Protein AF-A0A517SRG8-F1 (afdb_monomer)

Solvent-accessible surface area (backbone atoms only — not comparable to full-atom values): 10299 Å² total; per-residue (Å²): 134,86,86,80,80,80,82,74,87,78,87,80,80,88,79,92,80,90,78,92,82,90,86,83,88,81,89,80,91,78,90,81,82,89,79,81,91,75,93,59,102,62,83,50,68,69,56,50,48,50,56,36,69,35,40,43,42,76,49,47,62,56,51,44,53,51,26,43,78,54,79,43,55,62,68,60,53,42,51,54,49,19,61,45,31,62,45,51,66,69,52,50,52,52,37,36,76,67,50,31,24,45,46,58,50,58,70,74,33,55,66,36,82,56,55,77,70,65,69,57,72,51,98,91,41,51,46,81,74,47,80,53,64,66,56,34,52,54,50,47,52,52,45,50,53,48,42,49,40,71,62,53,57,64,76,72,63,55,61,70,84,125

Mean predicted aligned error: 13.22 Å

Foldseek 3Di:
DDDDDPPDDDDDDDDDDDDDDDDDDDDDDDDDDDDDDDDDPAQDPVNVVVLQPQFPLVCVVVLQVLLVVLVHHVVLLQVL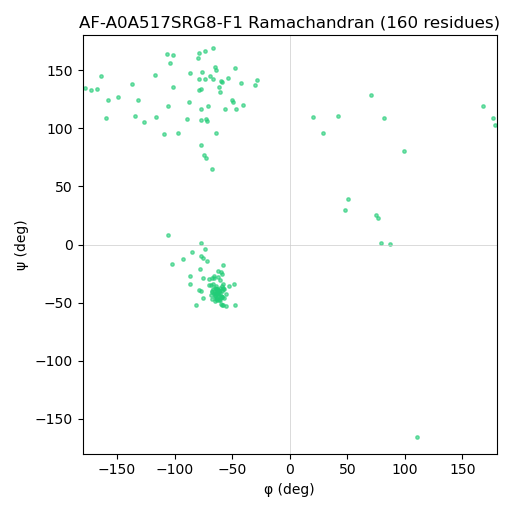VCLAFVDHPVVVVVSNVVRPGLNRSNVNGDGDPCLVVLFDDDPRDTLVSHPDPSVSSVRSSRSLSVCSSVVHDSCVSSVPDD

Secondary structure (DSSP, 8-state):
----------------------------------------SSS-HHHHHHHHHSBHHHHHHHHHHHHHTTT--HHHHHHHHHHHH---HHHHHHHHHTT-BHHHHHHH----GGGGG--SEETTEEGGG---HHHHHHHHHHHHHHHHHTT--HHHHS----

Nearest PDB structures (foldseek):
  3c9p-assembly1_A  TM=9.378E-01  e=8.128E-08  Streptococcus pneumoniae TIGR4

InterPro domains:
  IPR014580 Uncharacterised conserved protein UCP033199 [PF09966] (50-159)
  IPR023204 SP1917 domain superfamily [G3DSA:1.10.8.290] (44-162)

Sequence (162 aa):
MTFGSPCEPIFFLAGDRLSHQGFPGAALLRSSHESTVTTTMTTTKEHDQRIASMTFASVYPHYVTKVEKKGRTEAELHEVIAWLTGYCPADLTRLIESNATFQDLFAGATLNSNASLITGTICGYRIEEIETPLTKQVRYLDKLVDELAKGRKMEKILRSAK

Organism: NCBI:txid2528025

pLDDT: mean 72.86, std 19.88, range [32.19, 90.12]

Structure (mmCIF, N/CA/C/O backbone):
data_AF-A0A517SRG8-F1
#
_entry.id   AF-A0A517SRG8-F1
#
loop_
_atom_site.group_PDB
_atom_site.id
_atom_site.type_symbol
_atom_site.label_atom_id
_atom_site.label_alt_id
_atom_site.label_comp_id
_atom_site.label_asym_id
_atom_site.label_entity_id
_atom_site.label_seq_id
_atom_site.pdbx_PDB_ins_code
_atom_site.Cartn_x
_atom_site.Cartn_y
_atom_site.Cartn_z
_atom_site.occupancy
_atom_site.B_iso_or_equiv
_atom_site.auth_seq_id
_atom_site.auth_comp_id
_atom_site.auth_asym_id
_atom_site.auth_atom_id
_atom_site.pdbx_PDB_model_num
ATOM 1 N N . MET A 1 1 ? -15.383 -26.346 -7.141 1.00 45.38 1 MET A N 1
ATOM 2 C CA . MET A 1 1 ? -15.338 -26.609 -5.686 1.00 45.38 1 MET A CA 1
ATOM 3 C C . MET A 1 1 ? -13.946 -27.133 -5.363 1.00 45.38 1 MET A C 1
ATOM 5 O O . MET A 1 1 ? -13.525 -28.046 -6.058 1.00 45.38 1 MET A O 1
ATOM 9 N N . THR A 1 2 ? -13.275 -26.546 -4.356 1.00 40.56 2 THR A N 1
ATOM 10 C CA . THR A 1 2 ? -11.872 -26.781 -3.901 1.00 40.56 2 THR A CA 1
ATOM 11 C C . THR A 1 2 ? -10.813 -26.260 -4.895 1.00 40.56 2 THR A C 1
ATOM 13 O O . THR A 1 2 ? -10.949 -26.507 -6.082 1.00 40.56 2 THR A O 1
ATOM 16 N N . PHE A 1 3 ? -9.796 -25.453 -4.571 1.00 35.50 3 PHE A N 1
ATOM 17 C CA . PHE A 1 3 ? -9.064 -25.157 -3.336 1.00 35.50 3 PHE A CA 1
ATOM 18 C C . PHE A 1 3 ? -8.891 -23.632 -3.175 1.00 35.50 3 PHE A C 1
ATOM 20 O O . PHE A 1 3 ? -8.149 -23.010 -3.926 1.00 35.50 3 PHE A O 1
ATOM 27 N N . GLY A 1 4 ? -9.568 -23.029 -2.201 1.00 35.84 4 GLY A N 1
ATOM 28 C CA . GLY A 1 4 ? -9.207 -21.710 -1.681 1.00 35.84 4 GLY A CA 1
ATOM 29 C C . GLY A 1 4 ? -8.660 -21.945 -0.288 1.00 35.84 4 GLY A C 1
ATOM 30 O O . GLY A 1 4 ? -9.445 -22.161 0.632 1.00 35.84 4 GLY A O 1
ATOM 31 N N . SER A 1 5 ? -7.337 -22.050 -0.177 1.00 42.56 5 SER A N 1
ATOM 32 C CA . SER A 1 5 ? -6.643 -22.318 1.079 1.00 42.56 5 SER A CA 1
ATOM 33 C C . SER A 1 5 ? -7.122 -21.352 2.169 1.00 42.56 5 SER A C 1
ATOM 35 O O . SER A 1 5 ? -7.060 -20.140 1.959 1.00 42.56 5 SER A O 1
ATOM 37 N N . PRO A 1 6 ? -7.601 -21.849 3.321 1.00 44.75 6 PRO A N 1
ATOM 38 C CA . PRO A 1 6 ? -7.862 -21.000 4.468 1.00 44.75 6 PRO A CA 1
ATOM 39 C C . PRO A 1 6 ? -6.509 -20.581 5.046 1.00 44.75 6 PRO A C 1
ATOM 41 O O . PRO A 1 6 ? -5.792 -21.389 5.632 1.00 44.75 6 PRO A O 1
ATOM 44 N N . CYS A 1 7 ? -6.129 -19.324 4.828 1.00 41.12 7 CYS A N 1
ATOM 45 C CA . CYS A 1 7 ? -5.040 -18.694 5.559 1.00 41.12 7 CYS A CA 1
ATOM 46 C C . CYS A 1 7 ? -5.448 -18.626 7.037 1.00 41.12 7 CYS A C 1
ATOM 48 O O . CYS A 1 7 ? -6.200 -17.739 7.436 1.00 41.12 7 CYS A O 1
ATOM 50 N N . GLU A 1 8 ? -5.013 -19.600 7.837 1.00 33.88 8 GLU A N 1
ATOM 51 C CA . GLU A 1 8 ? -5.164 -19.539 9.289 1.00 33.88 8 GLU A CA 1
ATOM 52 C C . GLU A 1 8 ? -4.299 -18.409 9.880 1.00 33.88 8 GLU A C 1
ATOM 54 O O . GLU A 1 8 ? -3.170 -18.187 9.427 1.00 33.88 8 GLU A O 1
ATOM 59 N N . PRO A 1 9 ? -4.797 -17.695 10.905 1.00 40.31 9 PRO A N 1
ATOM 60 C CA . PRO A 1 9 ? -4.062 -16.624 11.562 1.00 40.31 9 PRO A CA 1
ATOM 61 C C . PRO A 1 9 ? -3.007 -17.203 12.515 1.00 40.31 9 PRO A C 1
ATOM 63 O O . PRO A 1 9 ? -3.330 -17.696 13.595 1.00 40.31 9 PRO A O 1
ATOM 66 N N . ILE A 1 10 ? -1.728 -17.112 12.143 1.00 44.00 10 ILE A N 1
ATOM 67 C CA . ILE A 1 10 ? -0.620 -17.441 13.047 1.00 44.00 10 ILE A CA 1
ATOM 68 C C . ILE A 1 10 ? -0.227 -16.186 13.828 1.00 44.00 10 ILE A C 1
ATOM 70 O O . ILE A 1 10 ? 0.358 -15.238 13.312 1.00 44.00 10 ILE A O 1
ATOM 74 N N . PHE A 1 11 ? -0.582 -16.231 15.106 1.00 33.84 11 PHE A N 1
ATOM 75 C CA . PHE A 1 11 ? -0.100 -15.410 16.207 1.00 33.84 11 PHE A CA 1
ATOM 76 C C . PHE A 1 11 ? 1.440 -15.328 16.173 1.00 33.84 11 PHE A C 1
ATOM 78 O O . PHE A 1 11 ? 2.102 -16.351 16.352 1.00 33.84 11 PHE A O 1
ATOM 85 N N . PHE A 1 12 ? 2.027 -14.143 15.975 1.00 32.19 12 PHE A N 1
ATOM 86 C CA . PHE A 1 12 ? 3.468 -13.953 16.171 1.00 32.19 12 PHE A CA 1
ATOM 87 C C . PHE A 1 12 ? 3.723 -12.966 17.311 1.00 32.19 12 PHE A C 1
ATOM 89 O O . PHE A 1 12 ? 3.421 -11.776 17.229 1.00 32.19 12 PHE A O 1
ATOM 96 N N . LEU A 1 13 ? 4.224 -13.535 18.410 1.00 34.28 13 LEU A N 1
ATOM 97 C CA . LEU A 1 13 ? 4.751 -12.852 19.583 1.00 34.28 13 LEU A CA 1
ATOM 98 C C . LEU A 1 13 ? 5.999 -12.032 19.225 1.00 34.28 13 LEU A C 1
ATOM 100 O O . LEU A 1 13 ? 6.790 -12.405 18.365 1.00 34.28 13 LEU A O 1
ATOM 104 N N . ALA A 1 14 ? 6.178 -10.954 19.984 1.00 37.56 14 ALA A N 1
ATOM 105 C CA . ALA A 1 14 ? 7.334 -10.070 20.020 1.00 37.56 14 ALA A CA 1
ATOM 106 C C . ALA A 1 14 ? 8.706 -10.774 20.099 1.00 37.56 14 ALA A C 1
ATOM 108 O O . ALA A 1 14 ? 8.845 -11.822 20.732 1.00 37.56 14 ALA A O 1
ATOM 109 N N . GLY A 1 15 ? 9.741 -10.110 19.570 1.00 32.31 15 GLY A N 1
ATOM 110 C CA . GLY A 1 15 ? 11.137 -10.450 19.849 1.00 32.31 15 GLY A CA 1
ATOM 111 C C . GLY A 1 15 ? 12.158 -9.583 19.107 1.00 32.31 15 GLY A C 1
ATOM 112 O O . GLY A 1 15 ? 12.420 -9.801 17.930 1.00 32.31 15 GLY A O 1
ATOM 113 N N . ASP A 1 16 ? 12.746 -8.627 19.829 1.00 39.09 16 ASP A N 1
ATOM 114 C CA . ASP A 1 16 ? 13.999 -7.909 19.556 1.00 39.09 16 ASP A CA 1
ATOM 115 C C . ASP A 1 16 ? 15.081 -8.683 18.771 1.00 39.09 16 ASP A C 1
ATOM 117 O O . ASP A 1 16 ? 15.467 -9.775 19.190 1.00 39.09 16 ASP A O 1
ATOM 121 N N . ARG A 1 17 ? 15.742 -8.028 17.793 1.00 38.44 17 ARG A N 1
ATOM 122 C CA . ARG A 1 17 ? 17.222 -7.905 17.782 1.00 38.44 17 ARG A CA 1
ATOM 123 C C . ARG A 1 17 ? 17.812 -6.992 16.698 1.00 38.44 17 ARG A C 1
ATOM 125 O O . ARG A 1 17 ? 17.542 -7.137 15.514 1.00 38.44 17 ARG A O 1
ATOM 132 N N . LEU A 1 18 ? 18.726 -6.134 17.160 1.00 41.72 18 LEU A N 1
ATOM 133 C CA . LEU A 1 18 ? 19.873 -5.532 16.465 1.00 41.72 18 LEU A CA 1
ATOM 134 C C . LEU A 1 18 ? 20.470 -6.389 15.328 1.00 41.72 18 LEU A C 1
ATOM 136 O O . LEU A 1 18 ? 20.767 -7.561 15.553 1.00 41.72 18 LEU A O 1
ATOM 140 N N . SER A 1 19 ? 20.884 -5.747 14.228 1.00 39.12 19 SER A N 1
ATOM 141 C CA . SER A 1 19 ? 22.319 -5.462 14.019 1.00 39.12 19 SER A CA 1
ATOM 142 C C . SER A 1 19 ? 22.628 -4.673 12.742 1.00 39.12 19 SER A C 1
ATOM 144 O O . SER A 1 19 ? 22.176 -4.996 11.650 1.00 39.12 19 SER A O 1
ATOM 146 N N . HIS A 1 20 ? 23.494 -3.674 12.924 1.00 49.56 20 HIS A N 1
ATOM 147 C CA . HIS A 1 20 ? 24.426 -3.111 11.943 1.00 49.56 20 HIS A CA 1
ATOM 148 C C . HIS A 1 20 ? 25.130 -4.189 11.106 1.00 49.56 20 HIS A C 1
ATOM 150 O O . HIS A 1 20 ? 25.612 -5.129 11.724 1.00 49.56 20 HIS A O 1
ATOM 156 N N . GLN A 1 21 ? 25.293 -3.966 9.790 1.00 41.69 21 GLN A N 1
ATOM 157 C CA . GLN A 1 21 ? 26.514 -4.065 8.939 1.00 41.69 21 GLN A CA 1
ATOM 158 C C . GLN A 1 21 ? 26.143 -3.380 7.592 1.00 41.69 21 GLN A C 1
ATOM 160 O O . GLN A 1 21 ? 25.020 -3.537 7.138 1.00 41.69 21 GLN A O 1
ATOM 165 N N . GLY A 1 22 ? 26.901 -2.498 6.933 1.00 40.50 22 GLY A N 1
ATOM 166 C CA . GLY A 1 22 ? 28.324 -2.538 6.601 1.00 40.50 22 GLY A CA 1
ATOM 167 C C . GLY A 1 22 ? 28.492 -2.995 5.140 1.00 40.50 22 GLY A C 1
ATOM 168 O O . GLY A 1 22 ? 28.756 -4.168 4.917 1.00 40.50 22 GLY A O 1
ATOM 169 N N . PHE A 1 23 ? 28.324 -2.103 4.150 1.00 37.12 23 PHE A N 1
ATOM 170 C CA . PHE A 1 23 ? 28.541 -2.408 2.721 1.00 37.12 23 PHE A CA 1
ATOM 171 C C . PHE A 1 23 ? 29.852 -1.779 2.208 1.00 37.12 23 PHE A C 1
ATOM 173 O O . PHE A 1 23 ? 29.972 -0.552 2.229 1.00 37.12 23 PHE A O 1
ATOM 180 N N . PRO A 1 24 ? 30.825 -2.574 1.722 1.00 40.78 24 PR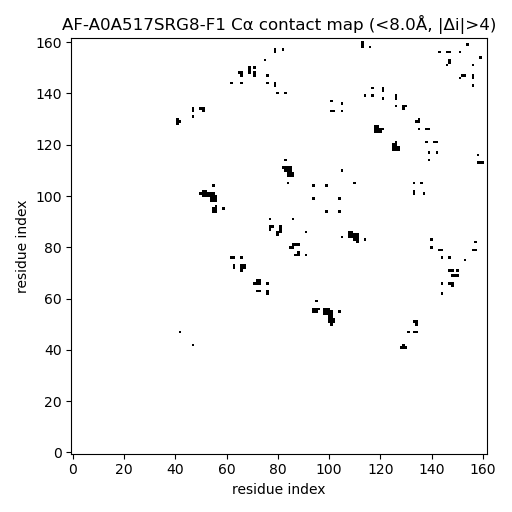O A N 1
ATOM 181 C CA . PRO A 1 24 ? 31.940 -2.089 0.918 1.00 40.78 24 PRO A CA 1
ATOM 182 C C . PRO A 1 24 ? 31.566 -2.044 -0.572 1.00 40.78 24 PRO A C 1
ATOM 184 O O . PRO A 1 24 ? 30.761 -2.835 -1.062 1.00 40.78 24 PRO A O 1
ATOM 187 N N . GLY A 1 25 ? 32.146 -1.077 -1.282 1.00 45.62 25 GLY A N 1
ATOM 188 C CA . GLY A 1 25 ? 31.826 -0.771 -2.672 1.00 45.62 25 GLY A CA 1
ATOM 189 C C . GLY A 1 25 ? 32.337 -1.771 -3.709 1.00 45.62 25 GLY A C 1
ATOM 190 O O . GLY A 1 25 ? 33.235 -2.570 -3.461 1.00 45.62 25 GLY A O 1
ATOM 191 N N . ALA A 1 26 ? 31.804 -1.634 -4.922 1.00 37.44 26 ALA A N 1
ATOM 192 C CA . ALA A 1 26 ? 32.424 -2.113 -6.147 1.00 37.44 26 ALA A CA 1
ATOM 193 C C . ALA A 1 26 ? 32.022 -1.200 -7.313 1.00 37.44 26 ALA A C 1
ATOM 195 O O . ALA A 1 26 ? 30.848 -0.914 -7.541 1.00 37.44 26 ALA A O 1
ATOM 196 N N . ALA A 1 27 ? 33.038 -0.723 -8.024 1.00 38.03 27 ALA A N 1
ATOM 197 C CA . ALA A 1 27 ? 32.940 -0.023 -9.291 1.00 38.03 27 ALA A CA 1
ATOM 198 C C . ALA A 1 27 ? 32.651 -1.006 -10.437 1.00 38.03 27 ALA A C 1
ATOM 200 O O . ALA A 1 27 ? 33.168 -2.119 -10.408 1.00 38.03 27 ALA A O 1
ATOM 201 N N . LEU A 1 28 ? 31.920 -0.567 -11.470 1.00 36.59 28 LEU A N 1
ATOM 202 C CA . LEU A 1 28 ? 32.363 -0.554 -12.878 1.00 36.59 28 LEU A CA 1
ATOM 203 C C . LEU A 1 28 ? 31.198 -0.275 -13.847 1.00 36.59 28 LEU A C 1
ATOM 205 O O . LEU A 1 28 ? 30.248 -1.038 -13.960 1.00 36.59 28 LEU A O 1
ATOM 209 N N . LEU A 1 29 ? 31.355 0.829 -14.579 1.00 46.44 29 LEU A N 1
ATOM 210 C CA . LEU A 1 29 ? 31.306 0.927 -16.040 1.00 46.44 29 LEU A CA 1
ATOM 211 C C . LEU A 1 29 ? 30.226 0.138 -16.813 1.00 46.44 29 LEU A C 1
ATOM 213 O O . LEU A 1 29 ? 30.399 -1.043 -17.106 1.00 46.44 29 LEU A O 1
ATOM 217 N N . ARG A 1 30 ? 29.257 0.867 -17.388 1.00 39.66 30 ARG A N 1
ATOM 218 C CA . ARG A 1 30 ? 28.859 0.635 -18.787 1.00 39.66 30 ARG A CA 1
ATOM 219 C C . ARG A 1 30 ? 28.165 1.848 -19.409 1.00 39.66 30 ARG A C 1
ATOM 221 O O . ARG A 1 30 ? 27.151 2.317 -18.905 1.00 39.66 30 ARG A O 1
ATOM 228 N N . SER A 1 31 ? 28.712 2.312 -20.532 1.00 46.03 31 SER A N 1
ATOM 229 C CA . SER A 1 31 ? 28.027 3.157 -21.513 1.00 46.03 31 SER A CA 1
ATOM 230 C C . SER A 1 31 ? 26.718 2.518 -21.968 1.00 46.03 31 SER A C 1
ATOM 232 O O . SER A 1 31 ? 26.700 1.320 -22.253 1.00 46.03 31 SER A O 1
ATOM 234 N N . SER A 1 32 ? 25.684 3.325 -22.195 1.00 42.59 32 SER A N 1
ATOM 235 C CA . SER A 1 32 ? 24.953 3.301 -23.464 1.00 42.59 32 SER A CA 1
ATOM 236 C C . SER A 1 32 ? 24.091 4.543 -23.641 1.00 42.59 32 SER A C 1
ATOM 238 O O . SER A 1 32 ? 23.584 5.141 -22.699 1.00 42.59 32 SER A O 1
ATOM 240 N N . HIS A 1 33 ? 24.049 4.910 -24.908 1.00 54.34 33 HIS A N 1
ATOM 241 C CA . HIS A 1 33 ? 23.384 6.004 -25.579 1.00 54.34 33 HIS A CA 1
ATOM 242 C C . HIS A 1 33 ? 21.852 5.877 -25.538 1.00 54.34 33 HIS A C 1
ATOM 244 O O . HIS A 1 33 ? 21.328 4.796 -25.285 1.00 54.34 33 HIS A O 1
ATOM 250 N N . GLU A 1 34 ? 21.190 6.965 -25.943 1.00 48.25 34 GLU A N 1
ATOM 251 C CA . GLU A 1 34 ? 19.809 7.023 -26.443 1.00 48.25 34 GLU A CA 1
ATOM 252 C C . GLU A 1 34 ? 18.681 7.053 -25.395 1.00 48.25 34 GLU A C 1
ATOM 254 O O . GLU A 1 34 ? 18.288 6.038 -24.825 1.00 48.25 34 GLU A O 1
ATOM 259 N N . SER A 1 35 ? 18.030 8.210 -25.256 1.00 40.38 35 SER A N 1
ATOM 260 C CA . SER A 1 35 ? 16.673 8.384 -25.806 1.00 40.38 35 SER A CA 1
ATOM 261 C C . SER A 1 35 ? 16.116 9.759 -25.449 1.00 40.38 35 SER A C 1
ATOM 263 O O . SER A 1 35 ? 15.781 10.047 -24.304 1.00 40.38 35 SER A O 1
ATOM 265 N N . THR A 1 36 ? 16.036 10.595 -26.483 1.00 39.09 36 THR A N 1
ATOM 266 C CA . THR A 1 36 ? 14.942 11.530 -26.775 1.00 39.09 36 THR A CA 1
ATOM 267 C C . THR A 1 36 ? 14.025 11.922 -25.615 1.00 39.09 36 THR A C 1
ATOM 269 O O . THR A 1 36 ? 13.138 11.178 -25.190 1.00 39.09 36 THR A O 1
ATOM 272 N N . VAL A 1 37 ? 14.185 13.186 -25.229 1.00 59.19 37 VAL A N 1
ATOM 273 C CA . VAL A 1 37 ? 13.187 14.036 -24.581 1.00 59.19 37 VAL A CA 1
ATOM 274 C C . VAL A 1 37 ? 11.811 13.807 -25.216 1.00 59.19 37 VAL A C 1
ATOM 276 O O . VAL A 1 37 ? 11.616 14.034 -26.407 1.00 59.19 37 VAL A O 1
ATOM 279 N N . THR A 1 38 ? 10.841 13.372 -24.415 1.00 40.16 38 THR A N 1
ATOM 280 C CA . THR A 1 38 ? 9.414 13.525 -24.718 1.00 40.16 38 THR A CA 1
ATOM 281 C C . THR A 1 38 ? 8.772 14.199 -23.520 1.00 40.16 38 THR A C 1
ATOM 283 O O . THR A 1 38 ? 8.617 13.609 -22.454 1.00 40.16 38 THR A O 1
ATOM 286 N N . THR A 1 39 ? 8.458 15.475 -23.708 1.00 59.59 39 THR A N 1
ATOM 287 C CA . THR A 1 39 ? 7.637 16.284 -22.819 1.00 59.59 39 THR A CA 1
ATOM 288 C C . THR A 1 39 ? 6.183 15.839 -22.943 1.00 59.59 39 THR A C 1
ATOM 290 O O . THR A 1 39 ? 5.522 16.167 -23.923 1.00 59.59 39 THR A O 1
ATOM 293 N N . THR A 1 40 ? 5.669 15.167 -21.916 1.00 40.28 40 THR A N 1
ATOM 294 C CA . THR A 1 40 ? 4.258 15.224 -21.520 1.00 40.28 40 THR A CA 1
ATOM 295 C C . THR A 1 40 ? 4.211 15.464 -20.012 1.00 40.28 40 THR A C 1
ATOM 297 O O . THR A 1 40 ? 4.844 14.760 -19.229 1.00 40.28 40 THR A O 1
ATOM 300 N N . MET A 1 41 ? 3.521 16.525 -19.584 1.00 59.28 41 MET A N 1
ATOM 301 C CA . MET A 1 41 ? 3.256 16.797 -18.170 1.00 59.28 41 MET A CA 1
ATOM 302 C C . MET A 1 41 ? 2.213 15.806 -17.634 1.00 59.28 41 MET A C 1
ATOM 304 O O . MET A 1 41 ? 1.046 16.140 -17.445 1.00 59.28 41 MET A O 1
ATOM 308 N N . THR A 1 42 ? 2.640 14.566 -17.413 1.00 50.28 42 THR A N 1
ATOM 309 C CA . THR A 1 42 ? 1.920 13.499 -16.706 1.00 50.28 42 THR A CA 1
ATOM 310 C C . THR A 1 42 ? 3.006 12.506 -16.280 1.00 50.28 42 THR A C 1
ATOM 312 O O . THR A 1 42 ? 3.656 11.947 -17.146 1.00 50.28 42 THR A O 1
ATOM 315 N N . THR A 1 43 ? 3.311 12.433 -14.974 1.00 54.06 43 THR A N 1
ATOM 316 C CA . THR A 1 43 ? 4.354 11.592 -14.323 1.00 54.06 43 THR A CA 1
ATOM 317 C C . THR A 1 43 ? 5.582 11.255 -15.191 1.00 54.06 43 THR A C 1
ATOM 319 O O . THR A 1 43 ? 5.563 10.319 -15.981 1.00 54.06 43 THR A O 1
ATOM 322 N N . THR A 1 44 ? 6.667 12.023 -15.055 1.00 61.84 4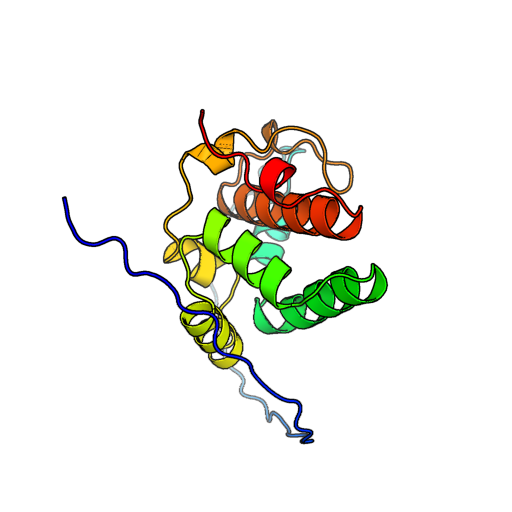4 THR A N 1
ATOM 323 C CA . THR A 1 44 ? 7.879 11.836 -15.867 1.00 61.84 44 THR A CA 1
ATOM 324 C C . THR A 1 44 ? 8.474 10.439 -15.683 1.00 61.84 44 THR A C 1
ATOM 326 O O . THR A 1 44 ? 8.571 9.970 -14.550 1.00 61.84 44 THR A O 1
ATOM 329 N N . LYS A 1 45 ? 8.966 9.819 -16.766 1.00 63.34 45 LYS A N 1
ATOM 330 C CA . LYS A 1 45 ? 9.613 8.493 -16.747 1.00 63.34 45 LYS A CA 1
ATOM 331 C C . LYS A 1 45 ? 10.674 8.354 -15.648 1.00 63.34 45 LYS A C 1
ATOM 333 O O . LYS A 1 45 ? 10.797 7.276 -15.076 1.00 63.34 45 LYS A O 1
ATOM 338 N N . GLU A 1 46 ? 11.408 9.416 -15.296 1.00 67.44 46 GLU A N 1
ATOM 339 C CA . GLU A 1 46 ? 12.363 9.368 -14.180 1.00 67.44 46 GLU A CA 1
ATOM 340 C C . GLU A 1 46 ? 11.689 9.179 -12.811 1.00 67.44 46 GLU A C 1
ATOM 342 O O . GLU A 1 46 ? 12.252 8.527 -11.933 1.00 67.44 46 GLU A O 1
ATOM 347 N N . HIS A 1 47 ? 10.492 9.732 -12.596 1.00 68.19 47 HIS A N 1
ATOM 348 C CA . HIS A 1 47 ? 9.714 9.513 -11.375 1.00 68.19 47 HIS A CA 1
ATOM 349 C C . HIS A 1 47 ? 9.216 8.065 -11.306 1.00 68.19 47 HIS A C 1
ATOM 351 O O . HIS A 1 47 ? 9.332 7.431 -10.258 1.00 68.19 47 HIS A O 1
ATOM 357 N N . ASP A 1 48 ? 8.715 7.517 -12.414 1.00 71.19 48 ASP A N 1
ATOM 358 C CA . ASP A 1 48 ? 8.318 6.108 -12.501 1.00 71.19 48 ASP A CA 1
ATOM 359 C C . ASP A 1 48 ? 9.501 5.163 -12.280 1.00 71.19 48 ASP A C 1
ATOM 361 O O . ASP A 1 48 ? 9.382 4.202 -11.527 1.00 71.19 48 ASP A O 1
ATOM 365 N N . GLN A 1 49 ? 10.668 5.464 -12.857 1.00 73.69 49 GLN A N 1
ATOM 366 C CA . GLN A 1 49 ? 11.887 4.688 -12.626 1.00 73.69 49 GLN A CA 1
ATOM 367 C C . GLN A 1 49 ? 12.350 4.760 -11.173 1.00 73.69 49 GLN A C 1
ATOM 369 O O . GLN A 1 49 ? 12.774 3.748 -10.623 1.00 73.69 49 GLN A O 1
ATOM 374 N N . ARG A 1 50 ? 12.225 5.919 -10.516 1.00 77.88 50 ARG A N 1
ATOM 375 C CA . ARG A 1 50 ? 12.515 6.039 -9.080 1.00 77.88 50 ARG A CA 1
ATOM 376 C C . ARG A 1 50 ? 11.575 5.178 -8.244 1.00 77.88 50 ARG A C 1
ATOM 378 O O . ARG A 1 50 ? 12.062 4.446 -7.389 1.00 77.88 50 ARG A O 1
ATOM 385 N N . ILE A 1 51 ? 10.268 5.221 -8.522 1.00 77.56 51 ILE A N 1
ATOM 386 C CA . ILE A 1 51 ? 9.263 4.362 -7.869 1.00 77.56 51 ILE A CA 1
ATOM 387 C C . ILE A 1 51 ? 9.599 2.882 -8.104 1.00 77.56 51 ILE A C 1
ATOM 389 O O . ILE A 1 51 ? 9.590 2.097 -7.160 1.00 77.56 51 ILE A O 1
ATOM 393 N N . ALA A 1 52 ? 9.946 2.516 -9.340 1.00 78.50 52 ALA A N 1
ATOM 394 C CA . ALA A 1 52 ? 10.302 1.155 -9.725 1.00 78.50 52 ALA A CA 1
ATOM 395 C C . ALA A 1 52 ? 11.563 0.653 -9.015 1.00 78.50 52 ALA A C 1
ATOM 397 O O . ALA A 1 52 ? 11.584 -0.481 -8.558 1.00 78.50 52 ALA A O 1
ATOM 398 N N . SER A 1 53 ? 12.585 1.504 -8.888 1.00 79.88 53 SER A N 1
ATOM 399 C CA . SER A 1 53 ? 13.858 1.177 -8.234 1.00 79.88 53 SER A CA 1
ATOM 400 C C . SER A 1 53 ? 13.784 1.144 -6.706 1.00 79.88 53 SER A C 1
ATOM 402 O O . SER A 1 53 ? 14.732 0.710 -6.053 1.00 79.88 53 SER A O 1
ATOM 404 N N . MET A 1 54 ? 12.686 1.630 -6.118 1.00 84.62 54 MET A N 1
ATOM 405 C CA . MET A 1 54 ? 12.543 1.692 -4.671 1.00 84.62 54 MET A CA 1
ATOM 406 C C . MET A 1 54 ? 12.223 0.303 -4.115 1.00 84.62 54 MET A C 1
ATOM 408 O O . MET A 1 54 ? 11.370 -0.422 -4.636 1.00 84.62 54 MET A O 1
ATOM 412 N N . THR A 1 55 ? 12.918 -0.073 -3.045 1.00 87.44 55 THR A N 1
ATOM 413 C CA . THR A 1 55 ? 12.729 -1.369 -2.397 1.00 87.44 55 THR A CA 1
ATOM 414 C C . THR A 1 55 ? 11.487 -1.345 -1.522 1.00 87.44 55 THR A C 1
ATOM 416 O O . THR A 1 55 ? 11.279 -0.436 -0.712 1.00 87.44 55 THR A O 1
ATOM 419 N N . PHE A 1 56 ? 10.665 -2.385 -1.648 1.00 85.69 56 PHE A N 1
ATOM 420 C CA . PHE A 1 56 ? 9.499 -2.561 -0.791 1.00 85.69 56 PHE A CA 1
ATOM 421 C C . PHE A 1 56 ? 9.922 -2.667 0.680 1.00 85.69 56 PHE A C 1
ATOM 423 O O . PHE A 1 56 ? 9.292 -2.067 1.546 1.00 85.69 56 PHE A O 1
ATOM 430 N N . ALA A 1 57 ? 11.053 -3.326 0.948 1.00 86.06 57 ALA A N 1
ATOM 431 C CA . ALA A 1 57 ? 11.614 -3.507 2.284 1.00 86.06 57 ALA A CA 1
ATOM 432 C C . ALA A 1 57 ? 11.890 -2.191 3.036 1.00 86.06 57 ALA A C 1
ATOM 434 O O . ALA A 1 57 ? 11.638 -2.117 4.235 1.00 86.06 57 ALA A O 1
ATOM 435 N N . SER A 1 58 ? 12.361 -1.134 2.359 1.00 84.31 58 SER A N 1
ATOM 436 C CA . SER A 1 58 ? 12.579 0.166 3.014 1.00 84.31 58 SER A CA 1
ATOM 437 C C . SER A 1 58 ? 11.281 0.928 3.271 1.00 84.31 58 SER A C 1
ATOM 439 O O . SER A 1 58 ? 11.207 1.707 4.216 1.00 84.31 58 SER A O 1
ATOM 441 N N . VAL A 1 59 ? 10.250 0.716 2.452 1.00 84.94 59 VAL A N 1
ATOM 442 C CA . VAL A 1 59 ? 8.971 1.430 2.586 1.00 84.94 59 VAL A CA 1
ATOM 443 C C . VAL A 1 59 ? 8.030 0.728 3.564 1.00 84.94 59 VAL A C 1
ATOM 445 O O . VAL A 1 59 ? 7.302 1.383 4.309 1.00 84.94 59 VAL A O 1
ATOM 448 N N . TYR A 1 60 ? 8.086 -0.597 3.618 1.00 86.06 60 TYR A N 1
ATOM 449 C CA . TYR A 1 60 ? 7.282 -1.436 4.493 1.00 86.06 60 TYR A CA 1
ATOM 450 C C . TYR A 1 60 ? 7.228 -0.978 5.969 1.00 86.06 60 TYR A C 1
ATOM 452 O O . TYR A 1 60 ? 6.118 -0.755 6.465 1.00 86.06 60 TYR A O 1
ATOM 460 N N . PRO A 1 61 ? 8.353 -0.723 6.676 1.00 87.19 61 PRO A N 1
ATOM 461 C CA . PRO A 1 61 ? 8.308 -0.276 8.072 1.00 87.19 61 PRO A CA 1
ATOM 462 C C . PRO A 1 61 ? 7.595 1.073 8.242 1.00 87.19 61 PRO A C 1
ATOM 464 O O . PRO A 1 61 ? 6.995 1.338 9.289 1.00 87.19 61 PRO A O 1
ATOM 467 N N . HIS A 1 62 ? 7.604 1.932 7.216 1.00 86.38 62 HIS A N 1
ATOM 468 C CA . HIS A 1 62 ? 6.863 3.191 7.238 1.00 86.38 62 HIS A CA 1
ATOM 469 C C . HIS A 1 62 ? 5.351 2.971 7.159 1.00 86.38 62 HIS A C 1
ATOM 471 O O . HIS A 1 62 ? 4.603 3.704 7.812 1.00 86.38 62 HIS A O 1
ATOM 477 N N . TYR A 1 63 ? 4.890 1.961 6.417 1.00 87.88 63 TYR A N 1
ATOM 478 C CA . TYR A 1 63 ? 3.475 1.597 6.385 1.00 87.88 63 TYR A CA 1
ATOM 479 C C . TYR A 1 63 ? 3.009 1.030 7.722 1.00 87.88 63 TYR A C 1
ATOM 481 O O . TYR A 1 63 ? 2.005 1.517 8.244 1.00 87.88 63 TYR A O 1
ATOM 489 N N . VAL A 1 64 ? 3.768 0.099 8.309 1.00 89.31 64 VAL A N 1
ATOM 490 C CA . VAL A 1 64 ? 3.481 -0.470 9.639 1.00 89.31 64 VAL A CA 1
ATOM 491 C C . VAL A 1 64 ? 3.378 0.647 10.679 1.00 89.31 64 VAL A C 1
ATOM 493 O O . VAL A 1 64 ? 2.328 0.848 11.285 1.00 89.31 64 VAL A O 1
ATOM 496 N N . THR A 1 65 ? 4.398 1.505 10.764 1.00 89.94 65 THR A N 1
ATOM 497 C CA . THR A 1 65 ? 4.400 2.639 11.701 1.00 89.94 65 THR A CA 1
ATOM 498 C C . THR A 1 65 ? 3.206 3.582 11.474 1.00 89.94 65 THR A C 1
ATOM 500 O O . THR A 1 65 ? 2.657 4.138 12.428 1.00 89.94 65 THR A O 1
ATOM 503 N N . LYS A 1 66 ? 2.790 3.811 10.217 1.00 88.06 66 LYS A N 1
ATOM 504 C CA . LYS A 1 66 ? 1.647 4.682 9.885 1.00 88.06 66 LYS A CA 1
ATOM 505 C C . LYS A 1 66 ? 0.330 4.095 10.401 1.00 88.06 66 LYS A C 1
ATOM 507 O O . LYS A 1 66 ? -0.487 4.863 10.910 1.00 88.06 66 LYS A O 1
ATOM 512 N N . VAL A 1 67 ? 0.123 2.782 10.276 1.00 88.19 67 VAL A N 1
ATOM 513 C CA . VAL A 1 67 ? -1.108 2.108 10.725 1.00 88.19 67 VAL A CA 1
ATOM 514 C C . VAL A 1 67 ? -1.124 1.919 12.245 1.00 88.19 67 VAL A C 1
ATOM 516 O O . VAL A 1 67 ? -2.133 2.225 12.881 1.00 88.19 67 VAL A O 1
ATOM 519 N N . GLU A 1 68 ? 0.010 1.578 12.857 1.00 88.75 68 GLU A N 1
ATOM 520 C CA . GLU A 1 68 ? 0.141 1.443 14.314 1.00 88.75 68 GLU A CA 1
ATOM 521 C C . GLU A 1 68 ? -0.106 2.768 15.039 1.00 88.75 68 GLU A C 1
ATOM 523 O O . GLU A 1 68 ? -0.866 2.827 16.006 1.00 88.75 68 GLU A O 1
ATOM 528 N N . LYS A 1 69 ? 0.418 3.882 14.504 1.00 88.69 69 LYS A N 1
ATOM 529 C CA . LYS A 1 69 ? 0.121 5.240 15.007 1.00 88.69 69 LYS A CA 1
ATOM 530 C C . LYS A 1 69 ? -1.368 5.591 14.982 1.00 88.69 69 LYS A C 1
ATOM 532 O O . LYS A 1 69 ? -1.779 6.569 15.605 1.00 88.69 69 LYS A O 1
ATOM 537 N N . LYS A 1 70 ? -2.170 4.848 14.222 1.00 87.00 70 LYS A N 1
ATOM 538 C CA . LYS A 1 70 ? -3.617 5.028 14.080 1.00 87.00 70 LYS A CA 1
ATOM 539 C C . LYS A 1 70 ? -4.420 3.957 14.822 1.00 87.00 70 LYS A C 1
ATOM 541 O O . LYS A 1 70 ? -5.641 3.940 14.691 1.00 87.00 70 LYS A O 1
ATOM 546 N N . GLY A 1 71 ? -3.758 3.117 15.621 1.00 85.81 71 GLY A N 1
ATOM 547 C CA . GLY A 1 71 ? -4.391 2.057 16.406 1.00 85.81 71 GLY A CA 1
ATOM 548 C C . GLY A 1 71 ? -4.815 0.849 15.570 1.00 85.81 71 GLY A C 1
ATOM 549 O O . GLY A 1 71 ? -5.768 0.166 15.934 1.00 85.81 71 GLY A O 1
ATOM 550 N N . ARG A 1 72 ? -4.157 0.627 14.429 1.00 89.06 72 ARG A N 1
ATOM 551 C CA . ARG A 1 72 ? -4.356 -0.533 13.552 1.00 89.06 72 ARG A CA 1
ATOM 552 C C . ARG A 1 72 ? -3.183 -1.494 13.670 1.00 89.06 72 ARG A C 1
ATOM 554 O O . ARG A 1 72 ? -2.126 -1.124 14.173 1.00 89.06 72 ARG A O 1
ATOM 561 N N . THR A 1 73 ? -3.383 -2.719 13.205 1.00 89.19 73 THR A N 1
ATOM 562 C CA . THR A 1 73 ? -2.387 -3.793 13.319 1.00 89.19 73 THR A CA 1
ATOM 563 C C . THR A 1 73 ? -1.664 -4.054 12.002 1.00 89.19 73 THR A C 1
ATOM 565 O O . THR A 1 73 ? -2.192 -3.790 10.921 1.00 89.19 73 THR A O 1
ATOM 568 N N . GLU A 1 74 ? -0.458 -4.617 12.086 1.00 87.50 74 GLU A N 1
ATOM 569 C CA . GLU A 1 74 ? 0.279 -5.089 10.910 1.00 87.50 74 GLU A CA 1
ATOM 570 C C . GLU A 1 74 ? -0.506 -6.155 10.124 1.00 87.50 74 GLU A C 1
ATOM 572 O O . GLU A 1 74 ? -0.506 -6.136 8.896 1.00 87.50 74 GLU A O 1
ATOM 577 N N . ALA A 1 75 ? -1.258 -7.021 10.810 1.00 88.06 75 ALA A N 1
ATOM 578 C CA . ALA A 1 75 ? -2.088 -8.041 10.170 1.00 88.06 75 ALA A CA 1
ATOM 579 C C . ALA A 1 75 ? -3.131 -7.438 9.208 1.00 88.06 75 ALA A C 1
ATOM 581 O O . ALA A 1 75 ? -3.331 -7.946 8.107 1.00 88.06 75 ALA A O 1
ATOM 582 N N . GLU A 1 76 ? -3.752 -6.313 9.581 1.00 87.69 76 GLU A N 1
ATOM 583 C CA . GLU A 1 76 ? -4.674 -5.589 8.695 1.00 87.69 76 GLU A CA 1
ATOM 584 C C . GLU A 1 76 ? -3.953 -5.021 7.465 1.00 87.69 76 GLU A C 1
ATOM 586 O O . GLU A 1 76 ? -4.499 -5.019 6.362 1.00 87.69 76 GLU A O 1
ATOM 591 N N . LEU A 1 77 ? -2.718 -4.542 7.633 1.00 89.56 77 LEU A N 1
ATOM 592 C CA . LEU A 1 77 ? -1.905 -4.061 6.519 1.00 89.56 77 LEU A CA 1
ATOM 593 C C . LEU A 1 77 ? -1.557 -5.204 5.555 1.00 89.56 77 LEU A C 1
ATOM 595 O O . LEU A 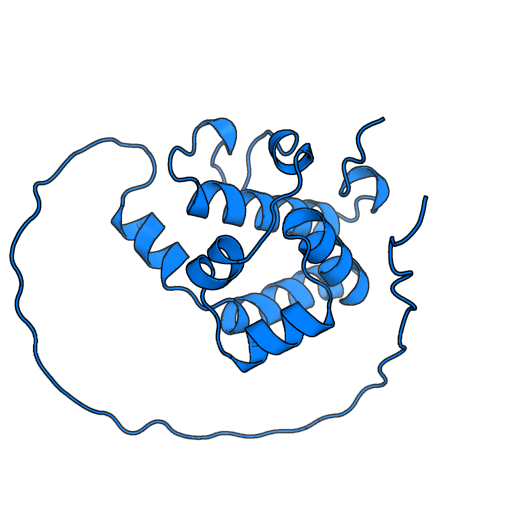1 77 ? -1.677 -5.031 4.341 1.00 89.56 77 LEU A O 1
ATOM 599 N N . HIS A 1 78 ? -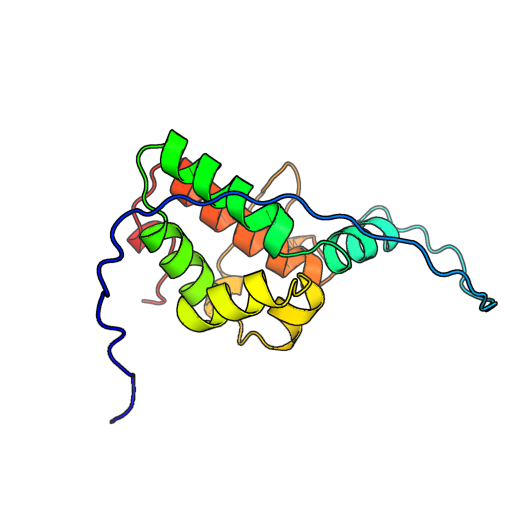1.164 -6.369 6.077 1.00 89.56 78 HIS A N 1
ATOM 600 C CA . HIS A 1 78 ? -0.923 -7.564 5.265 1.00 89.56 78 HIS A CA 1
ATOM 601 C C . HIS A 1 78 ? -2.157 -7.979 4.488 1.00 89.56 78 HIS A C 1
ATOM 603 O O . HIS A 1 78 ? -2.040 -8.241 3.298 1.00 89.56 78 HIS A O 1
ATOM 609 N N . GLU A 1 79 ? -3.330 -7.989 5.119 1.00 88.12 79 GLU A N 1
ATOM 610 C CA . GLU A 1 79 ? -4.584 -8.362 4.462 1.00 88.12 79 GLU A CA 1
ATOM 611 C C . GLU A 1 79 ? -4.910 -7.432 3.285 1.00 88.12 79 GLU A C 1
ATOM 613 O O . GLU A 1 79 ? -5.291 -7.884 2.205 1.00 88.12 79 GLU A O 1
ATOM 618 N N . VAL A 1 80 ? -4.673 -6.129 3.451 1.00 89.06 80 VAL A N 1
ATOM 619 C CA . VAL A 1 80 ? -4.836 -5.136 2.383 1.00 89.06 80 VAL A CA 1
ATOM 620 C C . VAL A 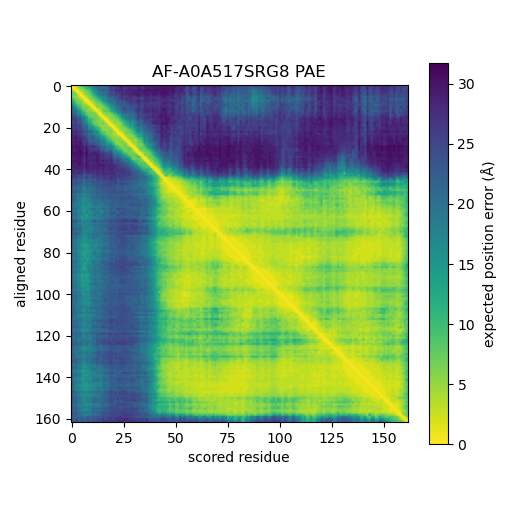1 80 ? -3.868 -5.376 1.223 1.00 89.06 80 VAL A C 1
ATOM 622 O O . VAL A 1 80 ? -4.275 -5.339 0.057 1.00 89.06 80 VAL A O 1
ATOM 625 N N . ILE A 1 81 ? -2.589 -5.616 1.520 1.00 88.94 81 ILE A N 1
ATOM 626 C CA . ILE A 1 81 ? -1.576 -5.883 0.490 1.00 88.94 81 ILE A CA 1
ATOM 627 C C . ILE A 1 81 ? -1.896 -7.198 -0.228 1.00 88.94 81 ILE A C 1
ATOM 629 O O . ILE A 1 81 ? -1.854 -7.250 -1.461 1.00 88.94 81 ILE A O 1
ATOM 633 N N . ALA A 1 82 ? -2.260 -8.231 0.529 1.00 88.31 82 ALA A N 1
ATOM 634 C CA . ALA A 1 82 ? -2.637 -9.545 0.033 1.00 88.31 82 ALA A CA 1
ATOM 635 C C . ALA A 1 82 ? -3.846 -9.470 -0.892 1.00 88.31 82 ALA A C 1
ATOM 637 O O . ALA A 1 82 ? -3.834 -10.026 -1.985 1.00 88.31 82 ALA A O 1
ATOM 638 N N . TRP A 1 83 ? -4.870 -8.711 -0.512 1.00 88.88 83 TRP A N 1
ATOM 639 C CA . TRP A 1 83 ? -6.046 -8.521 -1.349 1.00 88.88 83 TRP A CA 1
ATOM 640 C C . TRP A 1 83 ? -5.733 -7.805 -2.666 1.00 88.88 83 TRP A C 1
ATOM 642 O O . TRP A 1 83 ? -6.344 -8.128 -3.685 1.00 88.88 83 TRP A O 1
ATOM 652 N N . LEU A 1 84 ? -4.796 -6.847 -2.665 1.00 89.06 84 LEU A N 1
ATOM 653 C CA . LEU A 1 84 ? -4.412 -6.096 -3.863 1.00 89.06 84 LEU A CA 1
ATOM 654 C C . LEU A 1 84 ? -3.531 -6.919 -4.814 1.00 89.06 84 LEU A C 1
ATOM 656 O O . LEU A 1 84 ? -3.742 -6.879 -6.025 1.00 89.06 84 LEU A O 1
ATOM 660 N N . THR A 1 85 ? -2.529 -7.606 -4.266 1.00 88.38 85 THR A N 1
ATOM 661 C CA . THR A 1 85 ? -1.436 -8.256 -5.019 1.00 88.38 85 THR A CA 1
ATOM 662 C C . THR A 1 85 ? -1.599 -9.768 -5.167 1.00 88.38 85 THR A C 1
ATOM 664 O O . THR A 1 85 ? -0.929 -10.380 -5.996 1.00 88.38 85 THR A O 1
ATOM 667 N N . GLY A 1 86 ? -2.466 -10.373 -4.357 1.00 85.69 86 GLY A N 1
ATOM 668 C CA . GLY A 1 86 ? -2.627 -11.820 -4.243 1.00 85.69 86 GLY A CA 1
ATOM 669 C C . GLY A 1 86 ? -1.561 -12.510 -3.385 1.00 85.69 86 GLY A C 1
ATOM 670 O O . GLY A 1 86 ? -1.603 -13.731 -3.264 1.00 85.69 86 GLY A O 1
ATOM 671 N N . TYR A 1 87 ? -0.610 -11.774 -2.801 1.00 85.06 87 TYR A N 1
ATOM 672 C CA . TYR A 1 87 ? 0.453 -12.362 -1.983 1.00 85.06 87 TYR A CA 1
ATOM 673 C C . TYR A 1 87 ? -0.010 -12.722 -0.579 1.00 85.06 87 TYR A C 1
ATOM 675 O O . TYR A 1 87 ? -0.746 -11.972 0.053 1.00 85.06 87 TYR A O 1
ATOM 683 N N . CYS A 1 88 ? 0.479 -13.836 -0.043 1.00 82.75 88 CYS A N 1
ATOM 684 C CA . CYS A 1 88 ? 0.280 -14.152 1.365 1.00 82.75 88 CYS A CA 1
ATOM 685 C C . CYS A 1 88 ? 1.278 -13.377 2.242 1.00 82.75 88 CYS A C 1
ATOM 687 O O . CYS A 1 88 ? 2.339 -12.976 1.757 1.00 82.75 88 CYS A O 1
ATOM 689 N N . PRO A 1 89 ? 1.011 -13.211 3.551 1.00 82.19 89 PRO A N 1
ATOM 690 C CA . PRO A 1 89 ? 1.967 -12.591 4.472 1.00 82.19 89 PRO A CA 1
ATOM 691 C C . PRO A 1 89 ? 3.355 -13.252 4.417 1.00 82.19 89 PRO A C 1
ATOM 693 O O . PRO A 1 89 ? 4.359 -12.553 4.448 1.00 82.19 89 PRO A O 1
ATOM 696 N N . ALA A 1 90 ? 3.427 -14.573 4.215 1.00 85.62 90 ALA A N 1
ATOM 697 C CA . ALA A 1 90 ? 4.693 -15.288 4.031 1.00 85.62 90 ALA A CA 1
ATOM 698 C C . ALA A 1 90 ? 5.464 -14.857 2.766 1.00 85.62 90 ALA A C 1
ATOM 700 O O . ALA A 1 90 ? 6.687 -14.710 2.805 1.00 85.62 90 ALA A O 1
ATOM 701 N N . ASP A 1 91 ? 4.764 -14.619 1.651 1.00 87.50 91 ASP A N 1
ATOM 702 C CA . ASP A 1 91 ? 5.382 -14.109 0.423 1.00 87.50 91 ASP A CA 1
ATOM 703 C C . ASP A 1 91 ? 5.866 -12.672 0.618 1.00 87.50 91 ASP A C 1
ATO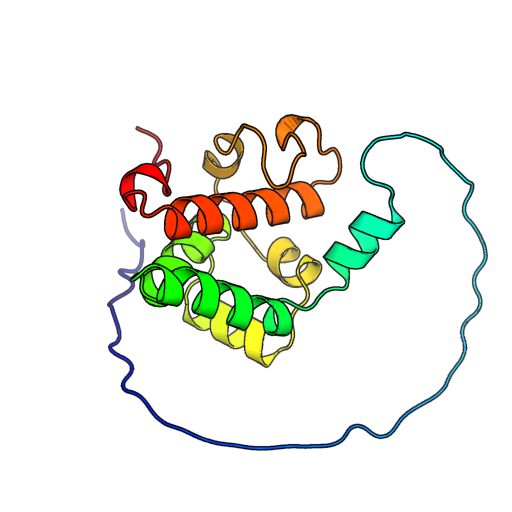M 705 O O . ASP A 1 91 ? 6.963 -12.327 0.184 1.00 87.50 91 ASP A O 1
ATOM 709 N N . LEU A 1 92 ? 5.085 -11.846 1.324 1.00 86.06 92 LEU A N 1
ATOM 710 C CA . LEU A 1 92 ? 5.479 -10.479 1.663 1.00 86.06 92 LEU A CA 1
ATOM 711 C C . LEU A 1 92 ? 6.751 -10.465 2.509 1.00 86.06 92 LEU A C 1
ATOM 713 O O . LEU A 1 92 ? 7.678 -9.730 2.176 1.00 86.06 92 LEU A O 1
ATOM 717 N N . THR A 1 93 ? 6.845 -11.310 3.539 1.00 86.00 93 THR A N 1
ATOM 718 C CA . THR A 1 93 ? 8.070 -11.460 4.336 1.00 86.00 93 THR A CA 1
ATOM 719 C C . THR A 1 93 ? 9.252 -11.855 3.457 1.00 86.00 93 THR A C 1
ATOM 721 O O . THR A 1 93 ? 10.296 -11.210 3.517 1.00 86.00 93 THR A O 1
ATOM 724 N N . ARG A 1 94 ? 9.081 -12.835 2.563 1.00 88.88 94 ARG A N 1
ATOM 725 C CA . ARG A 1 94 ? 10.140 -13.259 1.636 1.00 88.88 94 ARG A CA 1
ATOM 726 C C . ARG A 1 94 ? 10.588 -12.132 0.701 1.00 88.88 94 ARG A C 1
ATOM 728 O O . ARG A 1 94 ? 11.783 -11.997 0.438 1.00 88.88 94 ARG A O 1
ATOM 735 N N . LEU A 1 95 ? 9.653 -11.325 0.199 1.00 87.31 95 LEU A N 1
ATOM 736 C CA . LEU A 1 95 ? 9.938 -10.162 -0.650 1.00 87.31 95 LEU A CA 1
ATOM 737 C C . LEU A 1 95 ? 10.683 -9.066 0.126 1.00 87.31 95 LEU A C 1
ATOM 739 O O . LEU A 1 95 ? 11.601 -8.453 -0.419 1.00 87.31 95 LEU A O 1
ATOM 743 N N . ILE A 1 96 ? 10.329 -8.850 1.396 1.00 87.69 96 ILE A N 1
ATOM 744 C CA . ILE A 1 96 ? 11.021 -7.914 2.293 1.00 87.69 96 ILE A CA 1
ATOM 745 C C . ILE A 1 96 ? 12.457 -8.392 2.552 1.00 87.69 96 ILE A C 1
ATOM 747 O O . ILE A 1 96 ? 13.394 -7.618 2.365 1.00 87.69 96 ILE A O 1
ATOM 751 N N . GLU A 1 97 ? 12.651 -9.665 2.905 1.00 87.88 97 GLU A N 1
ATOM 752 C CA . GLU A 1 97 ? 13.981 -10.251 3.134 1.00 87.88 97 GLU A CA 1
ATOM 753 C C . GLU A 1 97 ? 14.853 -10.213 1.873 1.00 87.88 97 GLU A C 1
ATOM 755 O O . GLU A 1 97 ? 16.039 -9.883 1.929 1.00 87.88 97 GLU A O 1
ATOM 760 N N . SER A 1 98 ? 14.250 -10.475 0.712 1.00 87.38 98 SER A N 1
ATOM 761 C CA . SER A 1 98 ? 14.934 -10.450 -0.586 1.00 87.38 98 SER A CA 1
ATOM 762 C C . SER A 1 98 ? 15.177 -9.033 -1.122 1.00 87.38 98 SER A C 1
ATOM 764 O O . SER A 1 98 ? 15.719 -8.894 -2.215 1.00 87.38 98 SER A O 1
ATOM 766 N N . ASN A 1 99 ? 14.783 -7.982 -0.387 1.00 87.00 99 ASN A N 1
ATOM 767 C CA . ASN A 1 99 ? 14.843 -6.582 -0.827 1.00 87.00 99 ASN A CA 1
ATOM 768 C C . ASN A 1 99 ? 14.212 -6.357 -2.212 1.00 87.00 99 ASN A C 1
ATOM 770 O O . ASN A 1 99 ? 14.715 -5.575 -3.020 1.00 87.00 99 ASN A O 1
ATOM 774 N N . ALA A 1 100 ? 13.093 -7.035 -2.478 1.00 87.94 100 ALA A N 1
ATOM 775 C CA . ALA A 1 100 ? 12.388 -6.916 -3.743 1.00 87.94 100 ALA A CA 1
ATOM 776 C C . ALA A 1 100 ? 11.968 -5.462 -3.997 1.00 87.94 100 ALA A C 1
ATOM 778 O O . ALA A 1 100 ? 11.532 -4.739 -3.088 1.00 87.94 100 ALA A O 1
ATOM 779 N N . THR A 1 101 ? 12.100 -5.026 -5.246 1.00 89.44 101 THR A N 1
ATOM 780 C CA . THR A 1 101 ? 11.621 -3.707 -5.653 1.00 89.44 101 THR A CA 1
ATOM 781 C C . THR A 1 101 ? 10.110 -3.718 -5.866 1.00 89.44 101 THR A C 1
ATOM 783 O O . THR A 1 101 ? 9.494 -4.778 -5.992 1.00 89.44 101 THR A O 1
ATOM 786 N N . PHE A 1 102 ? 9.481 -2.541 -5.934 1.00 86.31 102 PHE A N 1
ATOM 787 C CA . PHE A 1 102 ? 8.071 -2.474 -6.339 1.00 86.31 102 PHE A CA 1
ATOM 788 C C . PHE A 1 102 ? 7.848 -3.073 -7.726 1.00 86.31 102 PHE A C 1
ATOM 790 O O . PHE A 1 102 ? 6.808 -3.684 -7.961 1.00 86.31 102 PHE A O 1
ATOM 797 N N . GLN A 1 103 ? 8.818 -2.924 -8.629 1.00 86.00 103 GLN A N 1
ATOM 798 C CA . GLN A 1 103 ? 8.747 -3.545 -9.942 1.00 86.00 103 GLN A CA 1
ATOM 799 C C . GLN A 1 103 ? 8.699 -5.071 -9.831 1.00 86.00 103 GLN A C 1
ATOM 801 O O . GLN A 1 103 ? 7.820 -5.671 -10.436 1.00 86.00 103 GLN A O 1
ATOM 806 N N . ASP A 1 104 ? 9.579 -5.689 -9.040 1.00 87.31 104 ASP A N 1
ATOM 807 C CA . ASP A 1 104 ? 9.596 -7.148 -8.847 1.00 87.31 104 ASP A CA 1
ATOM 808 C C . ASP A 1 104 ? 8.322 -7.652 -8.166 1.00 87.31 104 ASP A C 1
ATOM 810 O O . ASP A 1 104 ? 7.733 -8.647 -8.591 1.00 87.31 104 ASP A O 1
ATOM 814 N N . LEU A 1 105 ? 7.865 -6.925 -7.142 1.00 87.50 105 LEU A N 1
ATOM 815 C CA . LEU A 1 105 ? 6.638 -7.234 -6.419 1.00 87.50 105 LEU A CA 1
ATOM 816 C C . LEU A 1 105 ? 5.444 -7.245 -7.376 1.00 87.50 105 LEU A C 1
ATOM 818 O O . LEU A 1 105 ? 4.720 -8.229 -7.440 1.00 87.50 105 LEU A O 1
ATOM 822 N N . PHE A 1 106 ? 5.247 -6.189 -8.166 1.00 85.81 106 PHE A N 1
ATOM 823 C CA . PHE A 1 106 ? 4.110 -6.128 -9.085 1.00 85.81 106 PHE A CA 1
ATOM 824 C C . PHE A 1 106 ? 4.291 -6.961 -10.358 1.00 85.81 106 PHE A C 1
ATOM 826 O O . PHE A 1 106 ? 3.293 -7.331 -10.971 1.00 85.81 106 PHE A O 1
ATOM 833 N N . ALA A 1 107 ? 5.524 -7.293 -10.746 1.00 86.44 107 ALA A N 1
ATOM 834 C CA . ALA A 1 107 ? 5.791 -8.185 -11.872 1.00 86.44 107 ALA A CA 1
ATOM 835 C C . ALA A 1 107 ? 5.355 -9.629 -11.583 1.00 86.44 107 ALA A C 1
ATOM 837 O O . ALA A 1 107 ? 4.893 -10.315 -12.492 1.00 86.44 107 ALA A O 1
ATOM 838 N N . GLY A 1 108 ? 5.493 -10.086 -10.333 1.00 79.62 108 GLY A N 1
ATOM 839 C CA . GLY A 1 108 ? 5.014 -11.399 -9.895 1.00 79.62 108 GLY A CA 1
ATOM 840 C C . GLY A 1 108 ? 3.604 -11.394 -9.294 1.00 79.62 108 GLY A C 1
ATOM 841 O O . GLY A 1 108 ? 3.032 -12.466 -9.091 1.00 79.62 108 GLY A O 1
ATOM 842 N N . ALA A 1 109 ? 3.051 -10.220 -8.980 1.00 87.06 109 ALA A N 1
ATOM 843 C CA . ALA A 1 109 ? 1.744 -10.096 -8.348 1.00 87.06 109 ALA A CA 1
ATOM 844 C C . ALA A 1 109 ? 0.610 -10.398 -9.329 1.00 87.06 109 ALA A C 1
ATOM 846 O O . ALA A 1 109 ? 0.603 -9.949 -10.477 1.00 87.06 109 ALA A O 1
ATOM 847 N N . THR A 1 110 ? -0.430 -11.060 -8.829 1.00 85.12 110 THR A N 1
ATOM 848 C CA . THR A 1 110 ? -1.701 -11.171 -9.546 1.00 85.12 110 THR A CA 1
ATOM 849 C C . THR A 1 110 ? -2.643 -10.106 -9.012 1.00 85.12 110 THR A C 1
ATOM 851 O O . THR A 1 110 ? -3.302 -10.290 -7.989 1.00 85.12 110 THR A O 1
ATOM 854 N N . LEU A 1 111 ? -2.698 -8.965 -9.703 1.00 85.44 111 LEU A N 1
ATOM 855 C CA . LEU A 1 111 ? -3.588 -7.880 -9.308 1.00 85.44 111 LEU A CA 1
ATOM 856 C C . LEU A 1 111 ? -5.047 -8.311 -9.333 1.00 85.44 111 LEU A C 1
ATOM 858 O O . LEU A 1 111 ? -5.552 -8.846 -10.321 1.00 85.44 111 LEU A O 1
ATOM 862 N N . ASN A 1 112 ? -5.733 -8.000 -8.242 1.00 81.94 112 ASN A N 1
ATOM 863 C CA . ASN A 1 112 ? -7.156 -8.245 -8.123 1.00 81.94 112 ASN A CA 1
ATOM 864 C C . ASN A 1 112 ? -7.926 -7.445 -9.184 1.00 81.94 112 ASN A C 1
ATOM 866 O O . ASN A 1 112 ? -7.689 -6.248 -9.354 1.00 81.94 112 ASN A O 1
ATOM 870 N N . SER A 1 113 ? -8.896 -8.064 -9.859 1.00 83.44 113 SER A N 1
ATOM 871 C CA . SER A 1 113 ? -9.745 -7.379 -10.848 1.00 83.44 113 SER A CA 1
ATOM 872 C C . SER A 1 113 ? -10.509 -6.192 -10.244 1.00 83.44 113 SER A C 1
ATOM 874 O O . SER A 1 113 ? -10.814 -5.224 -10.937 1.00 83.44 113 SER A O 1
ATOM 876 N N . ASN A 1 114 ? -10.753 -6.221 -8.930 1.00 83.44 114 ASN A N 1
ATOM 877 C CA . ASN A 1 114 ? -11.384 -5.130 -8.190 1.00 83.44 114 ASN A CA 1
ATOM 878 C C . ASN A 1 114 ? -10.436 -3.957 -7.899 1.00 83.44 114 ASN A C 1
ATOM 880 O O . ASN A 1 114 ? -10.899 -2.897 -7.480 1.00 83.44 114 ASN A O 1
ATOM 884 N N . ALA A 1 115 ? -9.128 -4.090 -8.140 1.00 82.56 115 ALA A N 1
ATOM 885 C CA . ALA A 1 115 ? -8.176 -2.993 -7.967 1.00 82.56 115 ALA A CA 1
ATOM 886 C C . ALA A 1 115 ? -8.512 -1.801 -8.879 1.00 82.56 115 ALA A C 1
ATOM 888 O O . ALA A 1 115 ? -8.334 -0.649 -8.490 1.00 82.56 115 ALA A O 1
ATOM 889 N N . SER A 1 116 ? -9.099 -2.055 -10.052 1.00 80.62 116 SER A N 1
ATOM 890 C CA . SER A 1 116 ? -9.592 -1.005 -10.950 1.00 80.62 116 SER A CA 1
ATOM 891 C C . SER A 1 116 ? -10.710 -0.159 -10.331 1.00 80.62 116 SER A C 1
ATOM 893 O O . SER A 1 116 ? -10.885 0.992 -10.722 1.00 80.62 116 SER A O 1
ATOM 895 N N . LEU A 1 117 ? -11.433 -0.684 -9.332 1.00 84.50 117 LEU A N 1
ATOM 896 C CA . LEU A 1 117 ? -12.444 0.075 -8.596 1.00 84.50 117 LEU A CA 1
ATOM 897 C C . LEU A 1 117 ? -11.820 1.119 -7.670 1.00 84.50 117 LEU A C 1
ATOM 899 O O . LEU A 1 117 ? -12.549 1.978 -7.178 1.00 84.50 117 LEU A O 1
ATOM 903 N N . ILE A 1 118 ? -10.511 1.064 -7.395 1.00 85.75 118 ILE A N 1
ATOM 904 C CA . ILE A 1 118 ? -9.788 2.019 -6.547 1.00 85.75 118 ILE A CA 1
ATOM 905 C C . ILE A 1 118 ? -9.605 3.339 -7.315 1.00 85.75 118 ILE A C 1
ATOM 907 O O . ILE A 1 118 ? -8.543 3.663 -7.830 1.00 85.75 118 ILE A O 1
ATOM 911 N N . THR A 1 119 ? -10.665 4.136 -7.398 1.00 84.31 119 THR A N 1
ATOM 912 C CA . THR A 1 119 ? -10.675 5.429 -8.101 1.00 84.31 119 THR A CA 1
ATOM 913 C C . THR A 1 119 ? -10.561 6.610 -7.145 1.00 84.31 119 THR A C 1
ATOM 915 O O . THR A 1 119 ? -10.767 6.469 -5.934 1.00 84.31 119 THR A O 1
ATOM 918 N N . GLY A 1 120 ? -10.219 7.790 -7.669 1.00 85.19 120 GLY A N 1
ATOM 919 C CA . GLY A 1 120 ? -10.107 9.054 -6.933 1.00 85.19 120 GLY A CA 1
ATOM 920 C C . GLY A 1 120 ? -8.674 9.577 -6.788 1.00 85.19 120 GLY A C 1
ATOM 921 O O . GLY A 1 120 ? -7.754 9.123 -7.465 1.00 85.19 120 GLY A O 1
ATOM 922 N N . THR A 1 121 ? -8.492 10.538 -5.883 1.00 84.81 121 THR A N 1
ATOM 923 C CA . THR A 1 121 ? -7.224 11.269 -5.715 1.00 84.81 121 THR A CA 1
ATOM 924 C C . THR A 1 121 ? -6.432 10.750 -4.513 1.00 84.81 121 THR A C 1
ATOM 926 O O . THR A 1 121 ? -7.010 10.534 -3.445 1.00 84.81 121 THR A O 1
ATOM 929 N N . ILE A 1 122 ? -5.121 10.549 -4.671 1.00 83.44 122 ILE A N 1
ATOM 930 C CA . ILE A 1 122 ? -4.177 10.189 -3.599 1.00 83.44 122 ILE A CA 1
ATOM 931 C C . ILE A 1 122 ? -2.890 11.008 -3.752 1.00 83.44 122 ILE A C 1
ATOM 933 O O . ILE A 1 122 ? -2.426 11.234 -4.868 1.00 83.44 122 ILE A O 1
ATOM 937 N N . CYS A 1 123 ? -2.343 11.512 -2.641 1.00 73.38 123 CYS A N 1
ATOM 938 C CA . CYS A 1 123 ? -1.169 12.402 -2.630 1.00 73.38 123 CYS A CA 1
ATOM 939 C C . CYS A 1 123 ? -1.236 13.588 -3.623 1.00 73.38 123 CYS A C 1
ATOM 941 O O . CYS A 1 123 ? -0.201 14.038 -4.102 1.00 73.38 123 CYS A O 1
ATOM 943 N N . GLY A 1 124 ? -2.436 14.089 -3.943 1.00 79.31 124 GLY A N 1
ATOM 944 C CA . GLY A 1 124 ? -2.634 15.200 -4.886 1.00 79.31 124 GLY A CA 1
ATOM 945 C C . GLY A 1 124 ? -2.759 14.810 -6.365 1.00 79.31 124 GLY A C 1
ATOM 946 O O . GLY A 1 124 ? -2.970 15.693 -7.187 1.00 79.31 124 GLY A O 1
ATOM 947 N N . TYR A 1 125 ? -2.700 13.517 -6.707 1.00 77.25 125 TYR A N 1
ATOM 948 C CA . TYR A 1 125 ? -2.817 13.011 -8.083 1.00 77.25 125 TYR A CA 1
ATOM 949 C C . TYR A 1 125 ? -4.052 12.122 -8.258 1.00 77.25 125 TYR A C 1
ATOM 951 O O . TYR A 1 125 ? -4.424 11.389 -7.336 1.00 77.25 125 TYR A O 1
ATOM 959 N N . ARG A 1 126 ? -4.690 12.157 -9.437 1.00 84.12 126 ARG A N 1
ATOM 960 C CA . ARG A 1 126 ? -5.838 11.295 -9.764 1.00 84.12 126 ARG A CA 1
ATOM 961 C C . ARG A 1 126 ? -5.337 9.971 -10.329 1.00 84.12 126 ARG A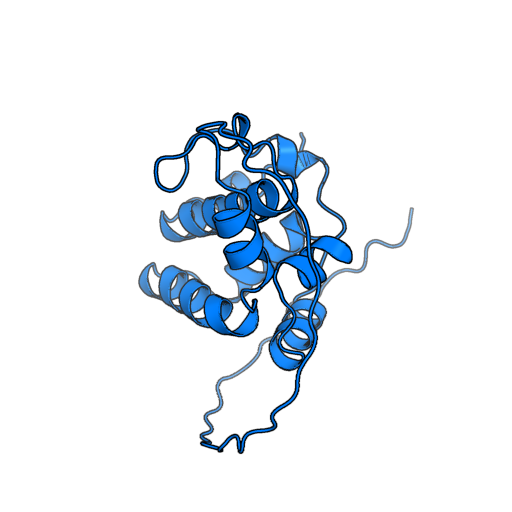 C 1
ATOM 963 O O . ARG A 1 126 ? -4.635 9.953 -11.332 1.00 84.12 126 ARG A O 1
ATOM 970 N N . ILE A 1 127 ? -5.706 8.855 -9.701 1.00 86.69 127 ILE A N 1
ATOM 971 C CA . ILE A 1 127 ? -5.158 7.536 -10.066 1.00 86.69 127 ILE A CA 1
ATOM 972 C C . ILE A 1 127 ? -5.581 7.111 -11.482 1.00 86.69 127 ILE A C 1
ATOM 974 O O . ILE A 1 127 ? -4.871 6.389 -12.177 1.00 86.69 127 ILE A O 1
ATOM 978 N N . GLU A 1 128 ? -6.740 7.587 -11.928 1.00 84.75 128 GLU A N 1
ATOM 979 C CA . GLU A 1 128 ? -7.266 7.334 -13.269 1.00 84.75 128 GLU A CA 1
ATOM 980 C C . GLU A 1 128 ? -6.428 7.997 -14.368 1.00 84.75 128 GLU A C 1
ATOM 982 O O . GLU A 1 128 ? -6.351 7.450 -15.461 1.00 84.75 128 GLU A O 1
ATOM 987 N N . GLU A 1 129 ? -5.765 9.116 -14.061 1.00 84.06 129 GLU A N 1
ATOM 988 C CA . GLU A 1 129 ? -4.917 9.871 -14.996 1.00 84.06 129 GLU A CA 1
ATOM 989 C C . GLU A 1 129 ? -3.482 9.325 -15.064 1.00 84.06 129 GLU A C 1
ATOM 991 O O . GLU A 1 129 ? -2.692 9.776 -15.885 1.00 84.06 129 GLU A O 1
ATOM 996 N N . ILE A 1 130 ? -3.127 8.354 -14.214 1.00 82.94 130 ILE A N 1
ATOM 997 C CA . ILE A 1 130 ? -1.806 7.722 -14.247 1.00 82.94 130 ILE A CA 1
ATOM 998 C C . ILE A 1 130 ? -1.764 6.731 -15.412 1.00 82.94 130 ILE A C 1
ATOM 1000 O O . ILE A 1 130 ? -2.483 5.725 -15.408 1.00 82.94 130 ILE A O 1
ATOM 1004 N N . GLU A 1 131 ? -0.891 7.010 -16.379 1.00 80.56 131 GLU A N 1
ATOM 1005 C CA . GLU A 1 131 ? -0.666 6.162 -17.553 1.00 80.56 131 GLU A CA 1
ATOM 1006 C C . GLU A 1 131 ? 0.225 4.957 -17.230 1.00 80.56 131 GLU A C 1
ATOM 1008 O O . GLU A 1 131 ? -0.040 3.845 -17.688 1.00 80.56 131 GLU A O 1
ATOM 1013 N N . THR A 1 132 ? 1.255 5.141 -16.396 1.00 82.56 132 THR A N 1
ATOM 1014 C CA . THR A 1 132 ? 2.187 4.061 -16.058 1.00 82.56 132 THR A CA 1
ATOM 1015 C C . THR A 1 132 ? 1.516 3.018 -15.159 1.00 82.56 132 THR A C 1
ATOM 1017 O O . THR A 1 132 ? 1.147 3.340 -14.022 1.00 82.56 132 THR A O 1
ATOM 1020 N N . PRO A 1 133 ? 1.416 1.745 -15.588 1.00 84.06 133 PRO A N 1
ATOM 1021 C CA . PRO A 1 133 ? 0.719 0.716 -14.821 1.00 84.06 133 PRO A CA 1
ATOM 1022 C C . PRO A 1 133 ? 1.374 0.478 -13.458 1.00 84.06 133 PRO A C 1
ATOM 1024 O O . PRO A 1 133 ? 0.671 0.441 -12.455 1.00 84.06 133 PRO A O 1
ATOM 1027 N N . LEU A 1 134 ? 2.707 0.418 -13.394 1.00 85.38 134 LEU A N 1
ATOM 1028 C CA . LEU A 1 134 ? 3.436 0.205 -12.143 1.00 85.38 134 LEU A CA 1
ATOM 1029 C C . LEU A 1 134 ? 3.151 1.308 -11.113 1.00 85.38 134 LEU A C 1
ATOM 1031 O O . LEU A 1 134 ? 2.748 1.033 -9.986 1.00 85.38 134 LEU A O 1
ATOM 1035 N N . THR A 1 135 ? 3.289 2.575 -11.507 1.00 84.56 135 THR A N 1
ATOM 1036 C CA . THR A 1 135 ? 3.010 3.707 -10.612 1.00 84.56 135 THR A CA 1
ATOM 1037 C C . THR A 1 135 ? 1.546 3.738 -10.197 1.00 84.56 135 THR A C 1
ATOM 1039 O O . THR A 1 135 ? 1.245 4.002 -9.034 1.00 84.56 135 THR A O 1
ATOM 1042 N N . LYS A 1 136 ? 0.623 3.406 -11.104 1.00 87.25 136 LYS A N 1
ATOM 1043 C CA . LYS A 1 136 ? -0.806 3.297 -10.794 1.00 87.25 136 LYS A CA 1
ATOM 1044 C C . LYS A 1 136 ? -1.073 2.240 -9.719 1.00 87.25 136 LYS A C 1
ATOM 1046 O O . LYS A 1 136 ? -1.791 2.519 -8.761 1.00 87.25 136 LYS A O 1
ATOM 1051 N N . GLN A 1 137 ? -0.436 1.077 -9.826 1.00 87.75 137 GLN A N 1
ATOM 1052 C CA . GLN A 1 137 ? -0.535 -0.020 -8.859 1.00 87.75 137 GLN A CA 1
ATOM 1053 C C . GLN A 1 137 ? 0.046 0.355 -7.490 1.00 87.75 137 GLN A C 1
ATOM 1055 O O . GLN A 1 137 ? -0.588 0.125 -6.460 1.00 87.75 137 GLN A O 1
ATOM 1060 N N . VAL A 1 138 ? 1.201 1.024 -7.465 1.00 87.38 138 VAL A N 1
ATOM 1061 C CA . VAL A 1 138 ? 1.788 1.558 -6.225 1.00 87.38 138 VAL A CA 1
ATOM 1062 C C . VAL A 1 138 ? 0.852 2.585 -5.574 1.00 87.38 138 VAL A C 1
ATOM 1064 O O . VAL A 1 138 ? 0.669 2.584 -4.357 1.00 87.38 138 VAL A O 1
ATOM 1067 N N . ARG A 1 139 ? 0.190 3.440 -6.365 1.00 88.06 139 ARG A N 1
ATOM 1068 C CA . ARG A 1 139 ? -0.799 4.401 -5.846 1.00 88.06 139 ARG A CA 1
ATOM 1069 C C . ARG A 1 139 ? -2.085 3.741 -5.356 1.00 88.06 139 ARG A C 1
ATOM 1071 O O . ARG A 1 139 ? -2.691 4.267 -4.422 1.00 88.06 139 ARG A O 1
ATOM 1078 N N . TYR A 1 140 ? -2.488 2.605 -5.925 1.00 90.12 140 TYR A N 1
ATOM 1079 C CA . TYR A 1 140 ? -3.565 1.793 -5.358 1.00 90.12 140 TYR A CA 1
ATOM 1080 C C . TYR A 1 140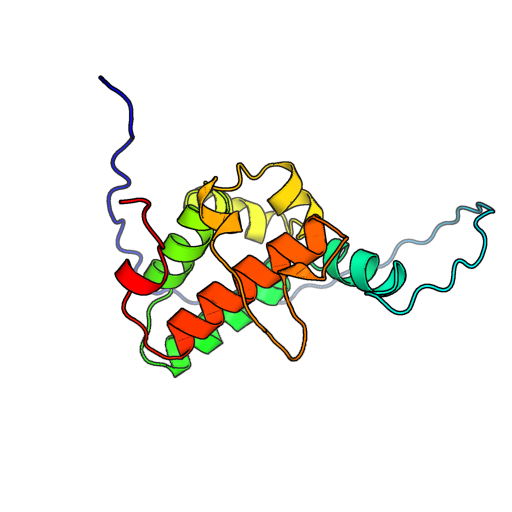 ? -3.211 1.315 -3.956 1.00 90.12 140 TYR A C 1
ATOM 1082 O O . TYR A 1 140 ? -4.010 1.508 -3.041 1.00 90.12 140 TYR A O 1
ATOM 1090 N N . LEU A 1 141 ? -2.001 0.782 -3.771 1.00 88.81 141 LEU A N 1
ATOM 1091 C CA . LEU A 1 141 ? -1.524 0.360 -2.459 1.00 88.81 141 LEU A CA 1
ATOM 1092 C C . LEU A 1 141 ? -1.535 1.523 -1.459 1.00 88.81 141 LEU A C 1
ATOM 1094 O O . LEU A 1 141 ? -2.154 1.415 -0.403 1.00 88.81 141 LEU A O 1
ATOM 1098 N N . ASP A 1 142 ? -0.919 2.655 -1.812 1.00 88.44 142 ASP A N 1
ATOM 1099 C CA . ASP A 1 142 ? -0.839 3.824 -0.927 1.00 88.44 142 ASP A CA 1
ATOM 1100 C C . ASP A 1 142 ? -2.228 4.325 -0.508 1.00 88.44 142 ASP A C 1
ATOM 1102 O O . ASP A 1 142 ? -2.465 4.652 0.656 1.00 88.44 142 ASP A O 1
ATOM 1106 N N . LYS A 1 143 ? -3.185 4.294 -1.442 1.00 89.81 143 LYS A N 1
ATOM 1107 C CA . LYS A 1 143 ? -4.574 4.640 -1.162 1.00 89.81 143 LYS A CA 1
ATOM 1108 C C . LYS A 1 143 ? -5.223 3.697 -0.153 1.00 89.81 143 LYS A C 1
ATOM 1110 O O . LYS A 1 143 ? -5.880 4.185 0.764 1.00 89.81 143 LYS A O 1
ATOM 1115 N N . LEU A 1 144 ? -5.053 2.383 -0.294 1.00 89.69 144 LEU A N 1
ATOM 1116 C CA . LEU A 1 144 ? -5.631 1.425 0.653 1.00 89.69 144 LEU A CA 1
ATOM 1117 C C . LEU A 1 144 ? -5.021 1.591 2.053 1.00 89.69 144 LEU A C 1
ATOM 1119 O O . LEU A 1 144 ? -5.754 1.622 3.042 1.00 89.69 144 LEU A O 1
ATOM 1123 N N . VAL A 1 145 ? -3.701 1.791 2.136 1.00 89.25 145 VAL A N 1
ATOM 1124 C CA . VAL A 1 145 ? -3.005 2.077 3.402 1.00 89.25 145 VAL A CA 1
ATOM 1125 C C . VAL A 1 145 ? -3.487 3.394 4.015 1.00 89.25 145 VAL A C 1
ATOM 1127 O O . VAL A 1 145 ? -3.649 3.493 5.230 1.00 89.25 145 VAL A O 1
ATOM 1130 N N . ASP A 1 146 ? -3.750 4.421 3.204 1.00 89.00 146 ASP A N 1
ATOM 1131 C CA . ASP A 1 146 ? -4.300 5.690 3.681 1.00 89.00 146 ASP A CA 1
ATOM 1132 C C . ASP A 1 146 ? -5.738 5.551 4.203 1.00 89.00 146 ASP A C 1
ATOM 1134 O O . ASP A 1 146 ? -6.069 6.116 5.245 1.00 89.00 146 ASP A O 1
ATOM 1138 N N . GLU A 1 147 ? -6.587 4.769 3.530 1.00 89.31 147 GLU A N 1
ATOM 1139 C CA . GLU A 1 147 ? -7.935 4.454 4.017 1.00 89.31 147 GLU A CA 1
ATOM 1140 C C . GLU A 1 147 ? -7.889 3.665 5.340 1.00 89.31 147 GLU A C 1
ATOM 1142 O O . GLU A 1 147 ? -8.660 3.977 6.256 1.00 89.31 147 GLU A O 1
ATOM 1147 N N . LEU A 1 148 ? -6.946 2.726 5.481 1.00 88.12 148 LEU A N 1
ATOM 1148 C CA . LEU A 1 148 ? -6.691 1.996 6.727 1.00 88.12 148 LEU A CA 1
ATOM 1149 C C . LEU A 1 148 ? -6.227 2.939 7.848 1.00 88.12 148 LEU A C 1
ATOM 1151 O O . LEU A 1 148 ? -6.797 2.943 8.939 1.00 88.12 148 LEU A O 1
ATOM 1155 N N . ALA A 1 149 ? -5.265 3.819 7.559 1.00 87.00 149 ALA A N 1
ATOM 1156 C CA . ALA A 1 149 ? -4.758 4.823 8.496 1.00 87.00 149 ALA A CA 1
ATOM 1157 C C . ALA A 1 149 ? -5.811 5.884 8.877 1.00 87.00 149 ALA A C 1
ATOM 1159 O O . ALA A 1 149 ? -5.767 6.454 9.968 1.00 87.00 149 ALA A O 1
ATOM 1160 N N . LYS A 1 150 ? -6.791 6.146 8.006 1.00 86.81 150 LYS A N 1
ATOM 1161 C CA . LYS A 1 150 ? -7.973 6.971 8.315 1.00 86.81 150 LYS A CA 1
ATOM 1162 C C . LYS A 1 150 ? -8.980 6.261 9.223 1.00 86.81 150 LYS A C 1
ATOM 1164 O O . LYS A 1 150 ? -9.980 6.867 9.601 1.00 86.81 150 LYS A O 1
ATOM 1169 N N . GLY A 1 151 ? -8.737 4.999 9.570 1.00 85.62 151 GLY A N 1
ATOM 1170 C CA . GLY A 1 151 ? -9.603 4.211 10.433 1.00 85.62 151 GLY A CA 1
ATOM 1171 C C . GLY A 1 151 ? -10.861 3.707 9.731 1.00 85.62 151 GLY A C 1
ATOM 1172 O O . GLY A 1 151 ? -11.848 3.414 10.410 1.00 85.62 151 GLY A O 1
ATOM 1173 N N . ARG A 1 152 ? -10.862 3.594 8.394 1.00 87.12 152 ARG A N 1
ATOM 1174 C CA . ARG A 1 152 ? -11.981 2.956 7.689 1.00 87.12 152 ARG A CA 1
ATOM 1175 C C . ARG A 1 152 ? -12.071 1.476 8.060 1.00 87.12 152 ARG A C 1
ATOM 1177 O O . ARG A 1 152 ? -11.093 0.847 8.451 1.00 87.12 152 ARG A O 1
ATOM 1184 N N . LYS A 1 153 ? -13.282 0.925 7.983 1.00 86.19 153 LYS A N 1
ATOM 1185 C CA . LYS A 1 153 ? -13.507 -0.509 8.195 1.00 86.19 153 LYS A CA 1
ATOM 1186 C C . LYS A 1 153 ? -12.908 -1.305 7.038 1.00 86.19 153 LYS A C 1
ATOM 1188 O O . LYS A 1 153 ? -13.005 -0.858 5.897 1.00 86.19 153 LYS A O 1
ATOM 1193 N N . MET A 1 154 ? -12.382 -2.492 7.329 1.00 83.50 154 MET A N 1
ATOM 1194 C CA . MET A 1 154 ? -11.752 -3.362 6.335 1.00 83.50 154 MET A CA 1
ATOM 1195 C C . MET A 1 154 ? -12.679 -3.675 5.155 1.00 83.50 154 MET A C 1
ATOM 1197 O O . MET A 1 154 ? -12.293 -3.509 4.008 1.00 83.50 154 MET A O 1
ATOM 1201 N N . GLU A 1 155 ? -13.956 -3.950 5.421 1.00 83.81 155 GLU A N 1
ATOM 1202 C CA . GLU A 1 155 ? -14.991 -4.194 4.400 1.00 83.81 155 GLU A CA 1
ATOM 1203 C C . GLU A 1 155 ? -15.206 -3.020 3.425 1.00 83.81 155 GLU A C 1
ATOM 1205 O O . GLU A 1 155 ? -15.732 -3.192 2.329 1.00 83.81 155 GLU A O 1
ATOM 1210 N N . LYS A 1 156 ? -14.851 -1.791 3.825 1.00 83.94 156 LYS A N 1
ATOM 1211 C CA . LYS A 1 156 ? -14.899 -0.614 2.943 1.00 83.94 156 LYS A CA 1
ATOM 1212 C C . LYS A 1 156 ? -13.618 -0.450 2.128 1.00 83.94 156 LYS A C 1
ATOM 1214 O O . LYS A 1 156 ? -13.670 0.169 1.067 1.00 83.94 156 LYS A O 1
ATOM 1219 N N . ILE A 1 157 ? -12.498 -0.953 2.644 1.00 86.31 157 ILE A N 1
ATOM 1220 C CA . ILE A 1 157 ? -11.172 -0.887 2.020 1.00 86.31 157 ILE A CA 1
ATOM 1221 C C . ILE A 1 157 ? -11.055 -1.997 0.973 1.00 86.31 157 ILE A C 1
ATOM 1223 O O . ILE A 1 157 ? -10.776 -1.718 -0.192 1.00 86.31 157 ILE A O 1
ATOM 1227 N N . LEU A 1 158 ? -11.351 -3.234 1.374 1.00 82.94 158 LEU A N 1
ATOM 1228 C CA . LEU A 1 158 ? -11.449 -4.405 0.512 1.00 82.94 158 LEU A CA 1
ATOM 1229 C C . LEU A 1 158 ? -12.783 -4.326 -0.220 1.00 82.94 158 LEU A C 1
ATOM 1231 O O . LEU A 1 158 ? -13.794 -4.838 0.252 1.00 82.94 158 LEU A O 1
ATOM 1235 N N . ARG A 1 159 ? -12.805 -3.607 -1.344 1.00 75.50 159 ARG A N 1
ATOM 1236 C CA . ARG A 1 159 ? -13.986 -3.388 -2.194 1.00 75.50 159 ARG A CA 1
ATOM 1237 C C . ARG A 1 159 ? -14.417 -4.700 -2.857 1.00 75.50 159 ARG A C 1
ATOM 1239 O O . ARG A 1 159 ? -14.305 -4.845 -4.072 1.00 75.50 159 ARG A O 1
ATOM 1246 N N . SER A 1 160 ? -14.855 -5.667 -2.057 1.00 57.97 160 SER A N 1
ATOM 1247 C CA . SER A 1 160 ? -15.349 -6.958 -2.505 1.00 57.97 160 SER A CA 1
ATOM 1248 C C . SER A 1 160 ? -16.487 -6.708 -3.479 1.00 57.97 160 SER A C 1
ATOM 1250 O O . SER A 1 160 ? -17.487 -6.082 -3.118 1.00 57.97 160 SER A O 1
ATOM 1252 N N . ALA A 1 161 ? -16.287 -7.136 -4.729 1.00 48.34 161 ALA A N 1
ATOM 1253 C CA . ALA A 1 161 ? -17.342 -7.160 -5.725 1.00 48.34 161 ALA A CA 1
ATOM 1254 C C . ALA A 1 161 ? -18.558 -7.851 -5.107 1.00 48.34 161 ALA A C 1
ATOM 1256 O O . ALA A 1 161 ? -18.456 -8.966 -4.593 1.00 48.34 161 ALA A O 1
ATOM 1257 N N . LYS A 1 162 ? -19.669 -7.125 -5.092 1.00 37.38 162 LYS A N 1
ATOM 1258 C CA . LYS A 1 162 ? -20.971 -7.681 -4.767 1.00 37.38 162 LYS A CA 1
ATOM 1259 C C . LYS A 1 162 ? -21.515 -8.411 -5.986 1.00 37.38 162 LYS A C 1
ATOM 1261 O O . LYS A 1 162 ? -21.300 -7.884 -7.100 1.00 37.38 162 LYS A O 1
#

Radius of gyration: 18.21 Å; Cα contacts (8 Å, |Δi|>4): 136; chains: 1; bounding box: 54×44×47 Å